Protein AF-S7RVB4-F1 (afdb_monomer)

Foldseek 3Di:
DPPDDDPDVCVVVVDDPPDDQFDDPVRLVLLLVLLVVVVVVLVVCVVVVDDDPVNVVVVVFDGSVRDDPCQSFWEADPPDVVRIGGCVVDVPSSPDDRGDNDPPDPDDPPPDDDPDDDDDDDDPDPVVVVVCVPPVDDDDDDDDDDD

Solvent-accessible surface area (backbone atoms only — not comparable to full-atom values): 10079 Å² total; per-residue (Å²): 134,81,71,94,83,70,93,40,70,59,72,78,59,56,78,80,77,91,68,74,84,68,82,52,73,69,58,51,49,55,50,52,53,51,44,46,53,52,50,53,51,53,51,51,46,56,71,70,66,68,85,48,73,71,53,59,58,57,68,74,47,79,51,66,86,75,48,54,75,63,59,77,50,32,35,60,30,92,89,35,84,88,44,40,41,44,39,86,77,41,85,63,47,91,77,54,89,76,78,65,69,73,63,92,63,92,63,80,69,91,66,91,72,83,92,82,79,89,78,83,93,75,85,81,55,88,68,56,70,63,53,61,76,75,62,80,74,91,75,87,83,84,77,84,86,80,134

Structure (mmCIF, N/CA/C/O backbone):
data_AF-S7RVB4-F1
#
_entry.id   AF-S7RVB4-F1
#
loop_
_atom_site.group_PDB
_atom_site.id
_atom_site.type_symbol
_atom_site.label_atom_id
_atom_site.label_alt_id
_atom_site.label_comp_id
_atom_site.label_asym_id
_atom_site.label_entity_id
_atom_site.label_seq_id
_atom_site.pdbx_PDB_ins_code
_atom_site.Cartn_x
_atom_site.Cartn_y
_atom_site.Cartn_z
_atom_site.occupancy
_atom_site.B_iso_or_equiv
_atom_site.auth_seq_id
_atom_site.auth_comp_id
_atom_site.auth_asym_id
_atom_site.auth_atom_id
_atom_site.pdbx_PDB_model_num
ATOM 1 N N . MET A 1 1 ? 12.074 24.378 -33.411 1.00 49.12 1 MET A N 1
ATOM 2 C CA . MET A 1 1 ? 13.198 23.792 -34.173 1.00 49.12 1 MET A CA 1
ATOM 3 C C . MET A 1 1 ? 14.085 23.005 -33.226 1.00 49.12 1 MET A C 1
ATOM 5 O O . MET A 1 1 ? 14.539 23.564 -32.236 1.00 49.12 1 MET A O 1
ATOM 9 N N . PHE A 1 2 ? 14.299 21.719 -33.513 1.00 47.03 2 PHE A N 1
ATOM 10 C CA . PHE A 1 2 ? 15.410 20.943 -32.963 1.00 47.03 2 PHE A CA 1
ATOM 11 C C . PHE A 1 2 ? 16.720 21.553 -33.490 1.00 47.03 2 PHE A C 1
ATOM 13 O O . PHE A 1 2 ? 16.815 21.838 -34.682 1.00 47.03 2 PHE A O 1
ATOM 20 N N . GLY A 1 3 ? 17.706 21.803 -32.624 1.00 61.56 3 GLY A N 1
ATO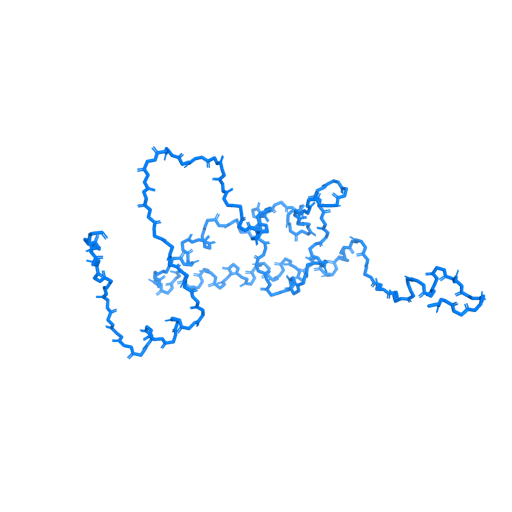M 21 C CA . GLY A 1 3 ? 19.051 22.183 -33.067 1.00 61.56 3 GLY A CA 1
ATOM 22 C C . GLY A 1 3 ? 19.688 21.050 -33.878 1.00 61.56 3 GLY A C 1
ATOM 23 O O . GLY A 1 3 ? 19.396 19.881 -33.625 1.00 61.56 3 GLY A O 1
ATOM 24 N N . ALA A 1 4 ? 20.539 21.409 -34.842 1.00 59.72 4 ALA A N 1
ATOM 25 C CA . ALA A 1 4 ? 20.801 20.616 -36.038 1.00 59.72 4 ALA A CA 1
ATOM 26 C C . ALA A 1 4 ? 21.064 19.112 -35.820 1.00 59.72 4 ALA A C 1
ATOM 28 O O . ALA A 1 4 ? 20.498 18.342 -36.579 1.00 59.72 4 ALA A O 1
ATOM 29 N N . PHE A 1 5 ? 21.817 18.634 -34.814 1.00 60.09 5 PHE A N 1
ATOM 30 C CA . PHE A 1 5 ? 22.149 17.193 -34.761 1.00 60.09 5 PHE A CA 1
ATOM 31 C C . PHE A 1 5 ? 22.461 16.604 -33.376 1.00 60.09 5 PHE A C 1
ATOM 33 O O . PHE A 1 5 ? 23.552 16.084 -33.175 1.00 60.09 5 PHE A O 1
ATOM 40 N N . ARG A 1 6 ? 21.509 16.577 -32.429 1.00 56.97 6 ARG A N 1
ATOM 41 C CA . ARG A 1 6 ? 21.470 15.508 -31.394 1.00 56.97 6 ARG A CA 1
ATOM 42 C C . ARG A 1 6 ? 20.035 15.129 -31.027 1.00 56.97 6 ARG A C 1
ATOM 44 O O . ARG A 1 6 ? 19.627 15.222 -29.871 1.00 56.97 6 ARG A O 1
ATOM 51 N N . ALA A 1 7 ? 19.269 14.645 -32.003 1.00 59.53 7 ALA A N 1
ATOM 52 C CA . ALA A 1 7 ? 18.059 13.871 -31.728 1.00 59.53 7 ALA A CA 1
ATOM 53 C C . ALA A 1 7 ? 18.456 12.500 -31.147 1.00 59.53 7 ALA A C 1
ATOM 55 O O . ALA A 1 7 ? 18.334 11.469 -31.799 1.00 59.53 7 ALA A O 1
ATOM 56 N N . SER A 1 8 ? 19.019 12.484 -29.936 1.00 62.16 8 SER A N 1
ATOM 57 C CA . SER A 1 8 ? 19.252 11.230 -29.230 1.00 62.16 8 SER A CA 1
ATOM 58 C C . SER A 1 8 ? 17.955 10.833 -28.512 1.00 62.16 8 SER A C 1
ATOM 60 O O . SER A 1 8 ? 17.298 11.702 -27.929 1.00 62.16 8 SER A O 1
ATOM 62 N N . PRO A 1 9 ? 17.570 9.547 -28.487 1.00 58.34 9 PRO A N 1
ATOM 63 C CA . PRO A 1 9 ? 16.456 9.085 -27.654 1.00 58.34 9 PRO A CA 1
ATOM 64 C C . PRO A 1 9 ? 16.694 9.404 -26.166 1.00 58.34 9 PRO A C 1
ATOM 66 O O . PRO A 1 9 ? 15.745 9.592 -25.411 1.00 58.34 9 PRO A O 1
ATOM 69 N N . VAL A 1 10 ? 17.960 9.578 -25.761 1.00 58.25 10 VAL A N 1
ATOM 70 C CA . VAL A 1 10 ? 18.367 10.087 -24.442 1.00 58.25 10 VAL A CA 1
ATOM 71 C C . VAL A 1 10 ? 18.013 11.568 -24.258 1.00 58.25 10 VAL A C 1
ATOM 73 O O . VAL A 1 10 ? 17.781 11.995 -23.145 1.00 58.25 10 VAL A O 1
ATOM 76 N N . SER A 1 11 ? 17.902 12.380 -25.304 1.00 56.88 11 SER A N 1
ATOM 77 C CA . SER A 1 11 ? 17.422 13.768 -25.206 1.00 56.88 11 SER A CA 1
ATOM 78 C C . SER A 1 11 ? 15.894 13.866 -25.285 1.00 56.88 11 SER A C 1
ATOM 80 O O . SER A 1 11 ? 15.325 14.810 -24.749 1.00 56.88 11 SER A O 1
ATOM 82 N N . GLN A 1 12 ? 15.220 12.886 -25.901 1.00 64.62 12 GLN A N 1
ATOM 83 C CA . GLN A 1 12 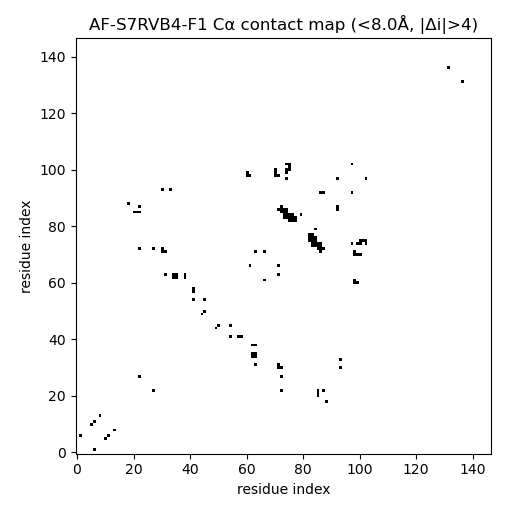? 13.751 12.826 -26.022 1.00 64.62 12 GLN A CA 1
ATOM 84 C C . GLN A 1 12 ? 13.066 11.993 -24.913 1.00 64.62 12 GLN A C 1
ATOM 86 O O . GLN A 1 12 ? 11.846 12.020 -24.779 1.00 64.62 12 GLN A O 1
ATOM 91 N N . GLY A 1 13 ? 13.844 11.287 -24.087 1.00 67.75 13 GLY A N 1
ATOM 92 C CA . GLY A 1 13 ? 13.392 10.485 -22.942 1.00 67.75 13 GLY A CA 1
ATOM 93 C C . GLY A 1 13 ? 14.416 10.442 -21.802 1.00 67.75 13 GLY A C 1
ATOM 94 O O . GLY A 1 13 ? 14.503 9.454 -21.078 1.00 67.75 13 GLY A O 1
ATOM 95 N N . GLY A 1 14 ? 15.227 11.495 -21.660 1.00 78.88 14 GLY A N 1
ATOM 96 C CA . GLY A 1 14 ? 16.442 11.496 -20.831 1.00 78.88 14 GLY A CA 1
ATOM 97 C C . GLY A 1 14 ? 16.259 11.397 -19.335 1.00 78.88 14 GLY A C 1
ATOM 98 O O . GLY A 1 14 ? 17.202 11.055 -18.621 1.00 78.88 14 GLY A O 1
ATOM 99 N N . LEU A 1 15 ? 15.054 11.674 -18.843 1.00 81.75 15 LEU A N 1
ATOM 100 C CA . LEU A 1 15 ? 14.783 11.563 -17.424 1.00 81.75 15 LEU A CA 1
ATOM 101 C C . LEU A 1 15 ? 14.522 10.101 -17.055 1.00 81.75 15 LEU A C 1
ATOM 103 O O . LEU A 1 15 ? 13.416 9.575 -17.196 1.00 81.75 15 LEU A O 1
ATOM 107 N N . LEU A 1 16 ? 15.566 9.444 -16.555 1.00 87.38 16 LEU A N 1
ATOM 108 C CA . LEU A 1 16 ? 15.491 8.069 -16.085 1.00 87.38 16 LEU A CA 1
ATOM 109 C C . LEU A 1 16 ? 14.771 7.988 -14.733 1.00 87.38 16 LEU A C 1
ATOM 111 O O . LEU A 1 16 ? 15.374 8.061 -13.661 1.00 87.38 16 LEU A O 1
ATOM 115 N N . TRP A 1 17 ? 13.468 7.729 -14.775 1.00 89.56 17 TRP A N 1
ATOM 116 C CA . TRP A 1 17 ? 12.690 7.363 -13.593 1.00 89.56 17 TRP A CA 1
ATOM 117 C C . TRP A 1 17 ? 12.936 5.898 -13.226 1.00 89.56 17 TRP A C 1
ATOM 119 O O . TRP A 1 17 ? 12.196 4.998 -13.633 1.00 89.56 17 TRP A O 1
ATOM 129 N N . LYS A 1 18 ? 13.992 5.636 -12.445 1.00 92.00 18 LYS A N 1
ATOM 130 C CA . LYS A 1 18 ? 14.386 4.277 -12.036 1.00 92.00 18 LYS A CA 1
ATOM 131 C C . LYS A 1 18 ? 13.412 3.676 -11.014 1.00 92.00 18 LYS A C 1
ATOM 133 O O . LYS A 1 18 ? 13.693 3.581 -9.821 1.00 92.00 18 LYS A O 1
ATOM 138 N N . VAL A 1 19 ? 12.257 3.224 -11.497 1.00 91.94 19 VAL A N 1
ATOM 139 C CA . VAL A 1 19 ? 11.235 2.530 -10.707 1.00 91.94 19 VAL A CA 1
ATOM 140 C C . VAL A 1 19 ? 11.143 1.073 -11.171 1.00 91.94 19 VAL A C 1
ATOM 142 O O . VAL A 1 19 ? 10.746 0.817 -12.309 1.00 91.94 19 VAL A O 1
ATOM 145 N N . PRO A 1 20 ? 11.464 0.084 -10.313 1.00 95.00 20 PRO A N 1
ATOM 146 C CA . PRO A 1 20 ? 11.436 -1.320 -10.710 1.00 95.00 20 PRO A CA 1
ATOM 147 C C . PRO A 1 20 ? 10.012 -1.773 -11.050 1.00 95.00 20 PRO A C 1
ATOM 149 O O . PRO A 1 20 ? 9.025 -1.258 -10.521 1.00 95.00 20 PRO A O 1
ATOM 152 N N . TRP A 1 21 ? 9.879 -2.786 -11.904 1.00 90.56 21 TRP A N 1
ATOM 153 C CA . TRP A 1 21 ? 8.572 -3.341 -12.271 1.00 90.56 21 TRP A CA 1
ATOM 154 C C . TRP A 1 21 ? 7.925 -4.157 -11.138 1.00 90.56 21 TRP A C 1
ATOM 156 O O . TRP A 1 21 ? 6.699 -4.221 -11.057 1.00 90.56 21 TRP A O 1
ATOM 166 N N . ARG A 1 22 ? 8.734 -4.710 -10.223 1.00 91.62 22 ARG A N 1
ATOM 167 C CA . ARG A 1 22 ? 8.295 -5.509 -9.068 1.00 91.62 22 ARG A CA 1
ATOM 168 C C . ARG A 1 22 ? 8.688 -4.894 -7.730 1.00 91.62 22 ARG A C 1
ATOM 170 O O . ARG A 1 22 ? 9.683 -4.179 -7.617 1.00 91.62 22 ARG A O 1
ATOM 177 N N . LEU A 1 23 ? 7.915 -5.237 -6.704 1.00 93.69 23 LEU A N 1
ATOM 178 C CA . LEU A 1 23 ? 8.175 -4.860 -5.320 1.00 93.69 23 LEU A CA 1
ATOM 179 C C . LEU A 1 23 ? 9.190 -5.820 -4.673 1.00 93.69 23 LEU A C 1
ATOM 181 O O . LEU A 1 23 ? 9.076 -7.037 -4.838 1.00 93.69 23 LEU A O 1
ATOM 185 N N . SER A 1 24 ? 10.158 -5.288 -3.919 1.00 96.06 24 SER A N 1
ATOM 186 C CA . SER A 1 24 ? 11.107 -6.105 -3.148 1.00 96.06 24 SER A CA 1
ATOM 187 C C . SER A 1 24 ? 10.419 -6.824 -1.980 1.00 96.06 24 SER A C 1
ATOM 189 O O . SER A 1 24 ? 9.342 -6.425 -1.534 1.00 96.06 24 SER A O 1
ATOM 191 N N . ARG A 1 25 ? 11.058 -7.875 -1.451 1.00 96.81 25 ARG A N 1
ATOM 192 C CA . ARG A 1 25 ? 10.543 -8.658 -0.311 1.00 96.81 25 ARG A CA 1
ATOM 193 C C . ARG A 1 25 ? 10.300 -7.792 0.932 1.00 96.81 25 ARG A C 1
ATOM 195 O O . ARG A 1 25 ? 9.222 -7.852 1.513 1.00 96.81 25 ARG A O 1
ATOM 202 N N . THR A 1 26 ? 11.245 -6.918 1.267 1.00 97.75 26 THR A N 1
ATOM 203 C CA . THR A 1 26 ? 11.129 -5.974 2.392 1.00 97.75 26 THR A CA 1
ATOM 204 C C . THR A 1 26 ? 9.967 -5.000 2.205 1.00 97.75 26 THR A C 1
ATOM 206 O O . THR A 1 26 ? 9.146 -4.809 3.095 1.00 97.75 26 THR A O 1
ATOM 209 N N . ARG A 1 27 ? 9.800 -4.452 0.996 1.00 96.31 27 ARG A N 1
ATOM 210 C CA . ARG A 1 27 ? 8.678 -3.556 0.686 1.00 96.31 27 ARG A CA 1
ATOM 211 C C . ARG A 1 27 ? 7.322 -4.273 0.726 1.00 96.31 27 ARG A C 1
ATOM 213 O O . ARG A 1 27 ? 6.333 -3.642 1.095 1.00 96.31 27 ARG A O 1
ATOM 220 N N . LYS A 1 28 ? 7.270 -5.569 0.386 1.00 96.38 28 LYS A N 1
ATOM 221 C CA . LYS A 1 28 ? 6.077 -6.421 0.557 1.00 96.38 28 LYS A CA 1
ATOM 222 C C . LYS A 1 28 ? 5.745 -6.668 2.031 1.00 96.38 28 LYS A C 1
ATOM 224 O O . LYS A 1 28 ? 4.564 -6.714 2.361 1.00 96.38 28 LYS A O 1
ATOM 229 N N . ALA A 1 29 ? 6.744 -6.819 2.904 1.00 97.00 29 ALA A N 1
ATOM 230 C CA . ALA A 1 29 ? 6.531 -6.896 4.353 1.00 97.00 29 ALA A CA 1
ATOM 231 C C . ALA A 1 29 ? 5.911 -5.594 4.874 1.00 97.00 29 ALA A C 1
ATOM 233 O O . ALA A 1 29 ? 4.776 -5.622 5.335 1.00 97.00 29 ALA A O 1
ATOM 234 N N . ASN A 1 30 ? 6.534 -4.449 4.581 1.00 96.56 30 ASN A N 1
ATOM 235 C CA . ASN A 1 30 ? 6.012 -3.142 4.996 1.00 96.56 30 ASN A CA 1
ATOM 236 C C . ASN A 1 30 ? 4.595 -2.865 4.459 1.00 96.56 30 ASN A C 1
ATOM 238 O O . ASN A 1 30 ? 3.826 -2.138 5.078 1.00 96.56 30 ASN A O 1
ATOM 242 N N . GLN A 1 31 ? 4.243 -3.397 3.280 1.00 95.25 31 GLN A N 1
ATOM 243 C CA . GLN A 1 31 ? 2.880 -3.288 2.750 1.00 95.25 31 GLN A CA 1
ATOM 244 C C . GLN A 1 31 ? 1.874 -4.087 3.578 1.00 95.25 31 GLN A C 1
ATOM 246 O O . GLN A 1 31 ? 0.800 -3.566 3.861 1.00 95.25 31 GLN A O 1
ATOM 251 N N . ARG A 1 32 ? 2.217 -5.313 3.986 1.00 95.62 32 ARG A N 1
ATOM 252 C CA . ARG A 1 32 ? 1.369 -6.118 4.876 1.00 95.62 32 ARG A CA 1
ATOM 253 C C . ARG A 1 32 ? 1.212 -5.444 6.233 1.00 95.62 32 ARG A C 1
ATOM 255 O O . ARG A 1 32 ? 0.094 -5.326 6.712 1.00 95.62 32 ARG A O 1
ATOM 262 N N . ASP A 1 33 ? 2.292 -4.902 6.786 1.00 96.12 33 ASP A N 1
ATOM 263 C CA . ASP A 1 33 ? 2.244 -4.212 8.078 1.00 96.12 33 ASP A CA 1
ATOM 264 C C . ASP A 1 33 ? 1.352 -2.968 8.023 1.00 96.12 33 ASP A C 1
ATOM 266 O O . ASP A 1 33 ? 0.567 -2.728 8.934 1.00 96.12 33 ASP A O 1
ATOM 270 N N . ARG A 1 34 ? 1.406 -2.195 6.929 1.00 95.31 34 ARG A N 1
ATOM 271 C CA . ARG A 1 34 ? 0.485 -1.065 6.713 1.00 95.31 34 ARG A CA 1
ATOM 272 C C . ARG A 1 34 ? -0.971 -1.514 6.633 1.00 95.31 34 ARG A C 1
ATOM 274 O O . ARG A 1 34 ? -1.825 -0.865 7.224 1.00 95.31 34 ARG A O 1
ATOM 281 N N . LEU A 1 35 ? -1.253 -2.600 5.913 1.00 93.50 35 LEU A N 1
ATOM 282 C CA . LEU A 1 35 ? -2.611 -3.132 5.809 1.00 93.50 35 LEU A CA 1
ATOM 283 C C . LEU A 1 35 ? -3.130 -3.572 7.185 1.00 93.50 35 LEU A C 1
ATOM 285 O O . LEU A 1 35 ? -4.219 -3.152 7.556 1.00 93.50 35 LEU A O 1
ATOM 289 N N . LYS A 1 36 ? -2.319 -4.285 7.973 1.00 95.00 36 LYS A N 1
ATOM 290 C CA . LYS A 1 36 ? -2.668 -4.691 9.344 1.00 95.00 36 LYS A CA 1
ATOM 291 C C . LYS A 1 36 ? -2.894 -3.504 10.282 1.00 95.00 36 LYS A C 1
ATOM 293 O O . LYS A 1 36 ? -3.847 -3.508 11.046 1.00 95.00 36 LYS A O 1
ATOM 298 N N . LYS A 1 37 ? -2.063 -2.459 10.194 1.00 94.81 37 LYS A N 1
ATOM 299 C CA . LYS A 1 37 ? -2.235 -1.225 10.986 1.00 94.81 37 LYS A CA 1
ATOM 300 C C . LYS A 1 37 ? -3.542 -0.500 10.667 1.00 94.81 37 LYS A C 1
ATOM 302 O O . LYS A 1 37 ? -4.162 0.079 11.548 1.00 94.81 37 LYS A O 1
ATOM 307 N N . VAL A 1 38 ? -3.961 -0.508 9.403 1.00 92.81 38 VAL A N 1
ATOM 308 C CA . VAL A 1 38 ? -5.265 0.050 9.022 1.00 92.81 38 VAL A CA 1
ATOM 309 C C . VAL A 1 38 ? -6.401 -0.805 9.588 1.00 92.81 38 VAL A C 1
ATOM 311 O O . VAL A 1 38 ? -7.379 -0.241 10.066 1.00 92.81 38 VAL A O 1
ATOM 314 N N . ASP A 1 39 ? -6.260 -2.135 9.584 1.00 94.12 39 ASP A N 1
ATOM 315 C CA . ASP A 1 39 ? -7.252 -3.043 10.180 1.00 94.12 39 ASP A CA 1
ATOM 316 C C . ASP A 1 39 ? -7.409 -2.794 11.683 1.00 94.12 39 ASP A C 1
ATOM 318 O O . ASP A 1 39 ? -8.530 -2.607 12.148 1.00 94.12 39 ASP A O 1
ATOM 322 N N . SER A 1 40 ? -6.302 -2.667 12.424 1.00 95.31 40 SER A N 1
ATOM 323 C CA . SER A 1 40 ? -6.350 -2.395 13.866 1.00 95.31 40 SER A CA 1
ATOM 324 C C . SER A 1 40 ? -7.020 -1.060 14.199 1.00 95.31 40 SER A C 1
ATOM 326 O O . SER A 1 40 ? -7.713 -0.949 15.205 1.00 95.31 40 SER A O 1
ATOM 328 N N . VAL A 1 41 ? -6.839 -0.035 13.356 1.00 93.88 41 VAL A N 1
ATOM 329 C CA . VAL A 1 41 ? -7.521 1.257 13.536 1.00 93.88 41 VAL A CA 1
ATOM 330 C C . VAL A 1 41 ? -9.025 1.114 13.297 1.00 93.88 41 VAL A C 1
ATOM 332 O O . VAL A 1 41 ? -9.809 1.636 14.081 1.00 93.88 41 VAL A O 1
ATOM 335 N N . ILE A 1 42 ? -9.443 0.391 12.253 1.00 92.25 42 ILE A N 1
ATOM 336 C CA . ILE A 1 42 ? -10.870 0.146 11.982 1.00 92.25 42 ILE A CA 1
ATOM 337 C C . ILE 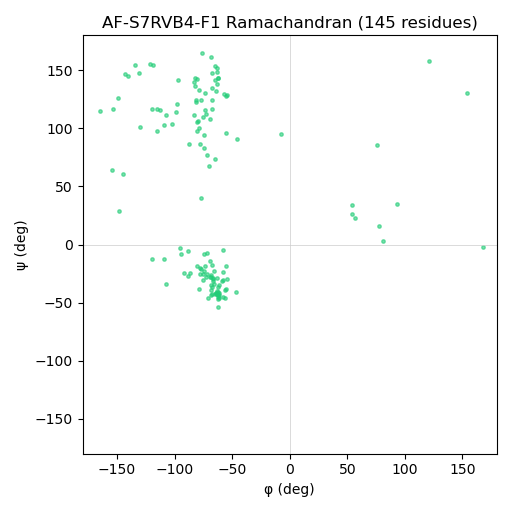A 1 42 ? -11.511 -0.624 13.145 1.00 92.25 42 ILE A C 1
ATOM 339 O O . ILE A 1 42 ? -12.613 -0.285 13.571 1.00 92.25 42 ILE A O 1
ATOM 343 N N . GLU A 1 43 ? -10.818 -1.625 13.689 1.00 93.62 43 GLU A N 1
ATOM 344 C CA . GLU A 1 43 ? -11.289 -2.406 14.837 1.00 93.62 43 GLU A CA 1
ATOM 345 C C . GLU A 1 43 ? -11.413 -1.557 16.107 1.00 93.62 43 GLU A C 1
ATOM 347 O O . GLU A 1 43 ? -12.430 -1.644 16.793 1.00 93.62 43 GLU A O 1
ATOM 352 N N . ALA A 1 44 ? -10.445 -0.679 16.382 1.00 95.31 44 ALA A N 1
ATOM 353 C CA . ALA A 1 44 ? -10.508 0.238 17.518 1.00 95.31 44 ALA A CA 1
ATOM 354 C C . ALA A 1 44 ? -11.686 1.225 17.413 1.00 95.31 44 ALA A C 1
ATOM 356 O O . ALA A 1 44 ? -12.392 1.444 18.395 1.00 95.31 44 ALA A O 1
ATOM 357 N N . VAL A 1 45 ? -11.940 1.783 16.222 1.00 94.00 45 VAL A N 1
ATOM 358 C CA . VAL A 1 45 ? -13.085 2.688 15.994 1.00 94.00 45 VAL A CA 1
ATOM 359 C C . VAL A 1 45 ? -14.415 1.935 16.083 1.00 94.00 45 VAL A C 1
ATOM 361 O O . VAL A 1 45 ? -15.398 2.465 16.589 1.00 94.00 45 VAL A O 1
ATOM 364 N N . ARG A 1 46 ? -14.464 0.674 15.643 1.00 92.88 46 ARG A N 1
ATOM 365 C CA . ARG A 1 46 ? -15.651 -0.167 15.838 1.00 92.88 46 ARG A CA 1
ATOM 366 C C . ARG A 1 46 ? -15.914 -0.427 17.324 1.00 92.88 46 ARG A C 1
ATOM 368 O O . ARG A 1 46 ? -17.063 -0.381 17.750 1.00 92.88 46 ARG A O 1
ATOM 375 N N . ALA A 1 47 ? -14.863 -0.690 18.101 1.00 94.44 47 ALA A N 1
ATOM 376 C CA . ALA A 1 47 ? -14.962 -0.949 19.536 1.00 94.44 47 ALA A CA 1
ATOM 377 C C . ALA A 1 47 ? -15.384 0.290 20.344 1.00 94.44 47 ALA A C 1
ATOM 379 O O . ALA A 1 47 ? -16.027 0.139 21.378 1.00 94.44 47 ALA A O 1
ATOM 380 N N . SER A 1 48 ? -15.080 1.506 19.873 1.00 94.31 48 SER A N 1
ATOM 381 C CA . SER A 1 48 ? -15.521 2.742 20.532 1.00 94.31 48 SER A CA 1
ATOM 382 C C . SER A 1 48 ? -17.012 3.056 20.341 1.00 94.31 48 SER A C 1
ATOM 384 O O . SER A 1 48 ? -17.520 3.974 20.978 1.00 94.31 48 SER A O 1
ATOM 386 N N . GLY A 1 49 ? -17.725 2.314 19.484 1.00 91.25 49 GLY A N 1
ATOM 387 C CA . GLY A 1 49 ? -19.174 2.444 19.294 1.00 91.25 49 GLY A CA 1
ATOM 388 C C . GLY A 1 49 ? -19.615 3.587 18.373 1.00 91.25 49 GLY A C 1
ATOM 389 O O . GLY A 1 49 ? -20.815 3.779 18.176 1.00 91.25 49 GLY A O 1
ATOM 390 N N . VAL A 1 50 ? -18.674 4.321 17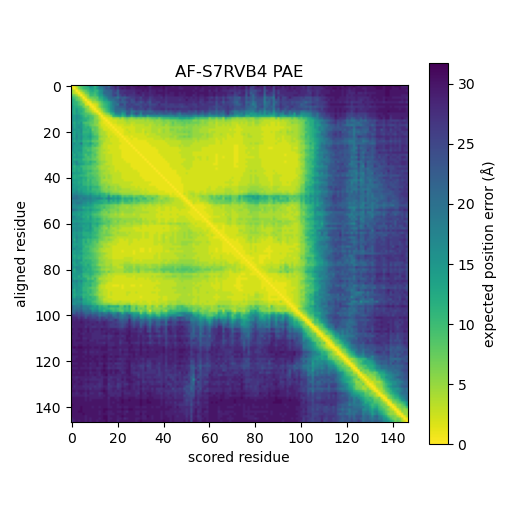.769 1.00 90.81 50 VAL A N 1
ATOM 391 C CA . VAL A 1 50 ? -18.969 5.414 16.831 1.00 90.81 50 VAL A CA 1
ATOM 392 C C . VAL A 1 50 ? -19.595 4.856 15.549 1.00 90.81 50 VAL A C 1
ATOM 394 O O . VAL A 1 50 ? -18.999 4.017 14.876 1.00 90.81 50 VAL A O 1
ATOM 397 N N . GLN A 1 51 ? -20.776 5.354 15.177 1.00 90.50 51 GLN A N 1
ATOM 398 C CA . GLN A 1 51 ? -21.447 4.995 13.924 1.00 90.50 51 GLN A CA 1
ATOM 399 C C . GLN A 1 51 ? -21.183 6.069 12.864 1.00 90.50 51 GLN A C 1
ATOM 401 O O . GLN A 1 51 ? -21.500 7.240 13.060 1.00 90.50 51 GLN A O 1
ATOM 406 N N . CYS A 1 52 ? -20.583 5.685 11.737 1.00 89.56 52 CYS A N 1
ATOM 407 C CA . CYS A 1 52 ? -20.314 6.577 10.607 1.00 89.56 52 CYS A CA 1
ATOM 408 C C . CYS A 1 52 ? -20.492 5.825 9.287 1.00 89.56 52 CYS A C 1
ATOM 410 O O . CYS A 1 52 ? -20.094 4.667 9.185 1.00 89.56 52 CYS A O 1
ATOM 412 N N . ASN A 1 53 ? -20.947 6.508 8.234 1.00 89.12 53 ASN A N 1
ATOM 413 C CA . ASN A 1 53 ? -21.043 5.919 6.888 1.00 89.12 53 ASN A CA 1
ATOM 414 C C . ASN A 1 53 ? -19.687 5.376 6.401 1.00 89.12 53 ASN A C 1
ATOM 416 O O . ASN A 1 53 ? -19.601 4.273 5.869 1.00 89.12 53 ASN A O 1
ATOM 420 N N . ALA A 1 54 ? -18.601 6.098 6.697 1.00 85.62 54 ALA A N 1
ATOM 421 C CA . ALA A 1 54 ? -17.240 5.665 6.386 1.00 85.62 54 ALA A CA 1
ATOM 422 C C . ALA A 1 54 ? -16.817 4.373 7.118 1.00 85.62 54 ALA A C 1
ATOM 424 O O . ALA A 1 54 ? -15.972 3.634 6.609 1.00 85.62 54 ALA A O 1
ATOM 425 N N . LEU A 1 55 ? -17.374 4.095 8.306 1.00 88.00 55 LEU A N 1
ATOM 426 C CA . LEU A 1 55 ? -17.144 2.834 9.018 1.00 88.00 55 LEU A CA 1
ATOM 427 C C . LEU A 1 55 ? -17.861 1.693 8.291 1.00 88.00 55 LEU A C 1
ATOM 429 O O . LEU A 1 55 ? -17.249 0.661 8.031 1.00 88.00 55 LEU A O 1
ATOM 433 N N . THR A 1 56 ? -19.122 1.902 7.912 1.00 90.00 56 THR A N 1
ATOM 434 C CA . THR A 1 56 ? -19.932 0.932 7.165 1.00 90.00 56 THR A CA 1
ATOM 435 C C . THR A 1 56 ? -19.250 0.520 5.860 1.00 90.00 56 THR A C 1
ATOM 437 O O . THR A 1 56 ? -19.105 -0.670 5.593 1.00 90.00 56 THR A O 1
ATOM 440 N N . GLU A 1 57 ? -18.738 1.485 5.090 1.00 87.56 57 GLU A N 1
ATOM 441 C CA . GLU A 1 57 ? -17.955 1.217 3.876 1.00 87.56 57 GLU A CA 1
ATOM 442 C C . GLU A 1 57 ? -16.642 0.480 4.177 1.00 87.56 57 GLU A C 1
ATOM 444 O O . GLU A 1 57 ? -16.257 -0.447 3.464 1.00 87.56 57 GLU A O 1
ATOM 449 N N . ALA A 1 58 ? -15.937 0.863 5.245 1.00 86.19 58 ALA A N 1
ATOM 450 C CA . ALA A 1 58 ? -14.671 0.235 5.612 1.00 86.19 58 ALA A CA 1
ATOM 451 C C . ALA A 1 58 ? -14.835 -1.230 6.048 1.00 86.19 58 ALA A C 1
ATOM 453 O O . ALA A 1 58 ? -13.917 -2.020 5.838 1.00 86.19 58 ALA A O 1
ATOM 454 N N . LEU A 1 59 ? -15.984 -1.591 6.626 1.00 88.06 59 LEU A N 1
ATOM 455 C CA . LEU A 1 59 ? -16.305 -2.957 7.049 1.00 88.06 59 LEU A CA 1
ATOM 456 C C . LEU A 1 59 ? -16.645 -3.891 5.879 1.00 88.06 59 LEU A C 1
ATOM 458 O O . LEU A 1 59 ? -16.489 -5.099 6.019 1.00 88.06 59 LEU A O 1
ATOM 462 N N . GLN A 1 60 ? -17.071 -3.354 4.732 1.00 88.88 60 GLN A N 1
ATOM 463 C CA . GLN A 1 60 ? -17.312 -4.142 3.515 1.00 88.88 60 GLN A CA 1
ATOM 464 C C . GLN A 1 60 ? -16.009 -4.594 2.834 1.00 88.88 60 GLN A C 1
ATOM 466 O O . GLN A 1 60 ? -16.019 -5.490 1.990 1.00 88.88 60 GLN A O 1
ATOM 471 N N . LEU A 1 61 ? -14.880 -3.955 3.157 1.00 85.31 61 LEU A N 1
ATOM 472 C CA . LEU A 1 61 ? -13.588 -4.252 2.547 1.00 85.31 61 LEU A CA 1
ATOM 473 C C . LEU A 1 61 ? -12.921 -5.466 3.216 1.00 85.31 61 LEU A C 1
ATOM 475 O O . LEU A 1 61 ? -12.950 -5.577 4.441 1.00 85.31 61 LEU A O 1
ATOM 479 N N . PRO A 1 62 ? -12.222 -6.325 2.446 1.00 91.06 62 PRO A N 1
ATOM 480 C CA . PRO A 1 62 ? -11.538 -7.489 3.001 1.00 91.06 62 PRO A CA 1
ATOM 481 C C . PRO A 1 62 ? -10.365 -7.087 3.902 1.00 91.06 62 PRO A C 1
ATOM 483 O O . PRO A 1 62 ? -9.659 -6.097 3.641 1.00 91.06 62 PRO A O 1
ATOM 486 N N . LYS A 1 63 ? -10.113 -7.896 4.936 1.00 91.88 63 LYS A N 1
ATOM 487 C CA . LYS A 1 63 ? -8.960 -7.740 5.837 1.00 91.88 63 LYS A CA 1
ATOM 488 C C . LYS A 1 63 ? -7.663 -8.219 5.188 1.00 91.88 63 LYS A C 1
ATOM 490 O O . LYS A 1 63 ? -7.663 -8.944 4.192 1.00 91.88 63 LYS A O 1
ATOM 495 N N . GLU A 1 64 ? -6.514 -7.854 5.767 1.00 90.94 64 GLU A N 1
ATOM 496 C CA . GLU A 1 64 ? -5.209 -8.246 5.212 1.00 90.94 64 GLU A CA 1
ATOM 497 C C . GLU A 1 64 ? -5.056 -9.761 5.035 1.00 90.94 64 GLU A C 1
ATOM 499 O O . GLU A 1 64 ? -4.477 -10.190 4.039 1.00 90.94 64 GLU A O 1
ATOM 504 N N . HIS A 1 65 ? -5.565 -10.574 5.958 1.00 91.44 65 HIS A N 1
ATOM 505 C CA . HIS A 1 65 ? -5.422 -12.030 5.896 1.00 91.44 65 HIS A CA 1
ATOM 506 C C . HIS A 1 65 ? -6.335 -12.682 4.846 1.00 91.44 65 HIS A C 1
ATOM 508 O O . HIS A 1 65 ? -5.933 -13.667 4.235 1.00 91.44 65 HIS A O 1
ATOM 514 N N . GLU A 1 66 ? -7.503 -12.097 4.582 1.00 91.50 66 GLU A N 1
ATOM 515 C CA . GLU A 1 66 ? -8.476 -12.569 3.585 1.00 91.50 66 GLU A CA 1
ATOM 516 C C . GLU A 1 66 ? -8.056 -12.194 2.156 1.00 91.50 66 GLU A C 1
ATOM 518 O O . GLU A 1 66 ? -8.427 -12.847 1.182 1.00 91.50 66 GLU A O 1
ATOM 523 N N . MET A 1 67 ? -7.256 -11.134 2.006 1.00 87.75 67 MET A N 1
ATOM 524 C CA . MET A 1 67 ? -6.813 -10.664 0.698 1.00 87.75 67 MET A CA 1
ATOM 525 C C . MET A 1 67 ? -5.869 -11.651 -0.004 1.00 87.75 67 MET A C 1
ATOM 527 O O . MET A 1 67 ? -4.841 -12.072 0.536 1.00 87.75 67 MET A O 1
ATOM 531 N N . ALA A 1 68 ? -6.119 -11.886 -1.294 1.00 90.56 68 ALA A N 1
ATOM 532 C CA . ALA A 1 68 ? -5.199 -12.621 -2.151 1.00 90.56 68 ALA A CA 1
ATOM 533 C C . ALA A 1 68 ? -3.842 -11.889 -2.282 1.00 90.56 68 ALA A C 1
ATOM 535 O O . ALA A 1 68 ? -3.801 -10.659 -2.421 1.00 90.56 68 ALA A O 1
ATOM 536 N N . PRO A 1 69 ? -2.699 -12.608 -2.344 1.00 90.94 69 PRO A N 1
ATOM 537 C CA . PRO A 1 69 ? -1.383 -11.992 -2.543 1.00 90.94 69 PRO A CA 1
ATOM 538 C C . PRO A 1 69 ? -1.298 -11.104 -3.791 1.00 90.94 69 PRO A C 1
ATOM 540 O O . PRO A 1 69 ? -0.544 -10.129 -3.817 1.00 90.94 69 PRO A O 1
ATOM 543 N N . ARG A 1 70 ? -2.082 -11.424 -4.827 1.00 89.50 70 ARG A N 1
ATOM 544 C CA . ARG A 1 70 ? -2.158 -10.646 -6.066 1.00 89.50 70 ARG A CA 1
ATOM 545 C C . ARG A 1 70 ? -2.670 -9.229 -5.809 1.00 89.50 70 ARG A C 1
ATOM 547 O O . ARG A 1 70 ? -2.034 -8.275 -6.259 1.00 89.50 70 ARG A O 1
ATOM 554 N N . ASP A 1 71 ? -3.739 -9.081 -5.038 1.00 90.56 71 ASP A N 1
ATOM 555 C CA . ASP A 1 71 ? -4.365 -7.781 -4.774 1.00 90.56 71 ASP A CA 1
ATOM 556 C C . ASP A 1 71 ? -3.624 -6.982 -3.689 1.00 90.56 71 ASP A C 1
ATOM 558 O O . AS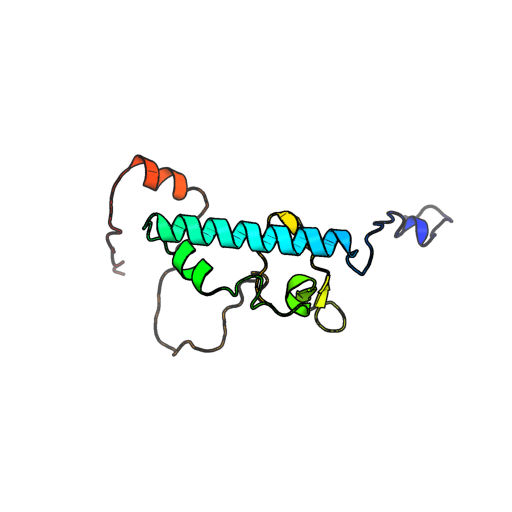P A 1 71 ? -3.710 -5.758 -3.648 1.00 90.56 71 ASP A O 1
ATOM 562 N N . LYS A 1 72 ? -2.788 -7.636 -2.866 1.00 91.25 72 LYS A N 1
ATOM 563 C CA . LYS A 1 72 ? -1.882 -6.940 -1.927 1.00 91.25 72 LYS A CA 1
ATOM 564 C C . LYS A 1 72 ? -0.803 -6.119 -2.633 1.00 91.25 72 LYS A C 1
ATOM 566 O O . LYS A 1 72 ? -0.342 -5.106 -2.102 1.00 91.25 72 LYS A O 1
ATOM 571 N N . TYR A 1 73 ? -0.330 -6.588 -3.787 1.00 93.69 73 TYR A N 1
ATOM 572 C CA . TYR A 1 73 ? 0.874 -6.050 -4.432 1.00 93.69 73 TYR A CA 1
ATOM 573 C C . TYR A 1 73 ? 0.632 -5.474 -5.828 1.00 93.69 73 TYR A C 1
ATOM 575 O O . TYR A 1 73 ? 1.509 -4.786 -6.362 1.00 93.69 73 TYR A O 1
ATOM 583 N N . THR A 1 74 ? -0.531 -5.731 -6.422 1.00 91.81 74 THR A N 1
ATOM 584 C CA . THR A 1 74 ? -0.898 -5.237 -7.750 1.00 91.81 74 THR A CA 1
ATOM 585 C C . THR A 1 74 ? -2.281 -4.608 -7.725 1.00 91.81 74 THR A C 1
ATOM 587 O O . THR A 1 74 ? -3.145 -5.025 -6.968 1.00 91.81 74 THR A O 1
ATOM 590 N N . VAL A 1 75 ? -2.476 -3.594 -8.561 1.00 90.69 75 VAL A N 1
ATOM 591 C CA . VAL A 1 75 ? -3.746 -2.880 -8.720 1.00 90.69 75 VAL A CA 1
ATOM 592 C C . VAL A 1 75 ? -4.206 -2.968 -10.166 1.00 90.69 75 VAL A C 1
ATOM 594 O O . VAL A 1 75 ? -3.381 -3.152 -11.068 1.00 90.69 75 VAL A O 1
ATOM 597 N N . PHE A 1 76 ? -5.511 -2.831 -10.395 1.00 90.31 76 PHE A N 1
ATOM 598 C CA . PHE A 1 76 ? -6.064 -2.754 -11.744 1.00 90.31 76 PHE A CA 1
ATOM 599 C C . PHE A 1 76 ? -5.531 -1.525 -12.492 1.00 90.31 76 PHE A C 1
ATOM 601 O O . PHE A 1 76 ? -5.279 -0.467 -11.909 1.00 90.31 76 PHE A O 1
ATOM 608 N N . SER A 1 77 ? -5.304 -1.686 -13.790 1.00 87.56 77 SER A N 1
ATOM 609 C CA . SER A 1 77 ? -4.888 -0.604 -14.674 1.00 87.56 77 SER A CA 1
ATOM 610 C C . SER A 1 77 ? -5.347 -0.923 -16.094 1.00 87.56 77 SER A C 1
ATOM 612 O O . SER A 1 77 ? -4.861 -1.905 -16.649 1.00 87.56 77 SER A O 1
ATOM 614 N N . PRO A 1 78 ? -6.239 -0.117 -16.695 1.00 90.25 78 PRO A N 1
ATOM 615 C CA . PRO A 1 78 ? -6.822 -0.423 -18.003 1.00 90.25 78 PRO A CA 1
ATOM 616 C C . PRO A 1 78 ? -5.791 -0.392 -19.140 1.00 90.25 78 PRO A C 1
ATOM 618 O O . PRO A 1 78 ? -5.919 -1.127 -20.109 1.00 90.25 78 PRO A O 1
ATOM 621 N N . HIS A 1 79 ? -4.736 0.415 -18.999 1.00 88.44 79 HIS A N 1
ATOM 622 C CA . HIS A 1 79 ? -3.746 0.648 -20.057 1.00 88.44 79 HIS A CA 1
ATOM 623 C C . HIS A 1 79 ? -2.501 -0.242 -19.962 1.00 88.44 79 HIS A C 1
ATOM 625 O O . HIS A 1 79 ? -1.606 -0.136 -20.796 1.00 88.44 79 HIS A O 1
ATOM 631 N N . SER A 1 80 ? -2.378 -1.082 -18.929 1.00 86.12 80 SER A N 1
ATOM 632 C CA . SER A 1 80 ? -1.222 -1.973 -18.805 1.00 86.12 80 SER A CA 1
ATOM 633 C C . SER A 1 80 ? -1.557 -3.361 -19.331 1.00 86.12 80 SER A C 1
ATOM 635 O O . SER A 1 80 ? -2.645 -3.888 -19.104 1.00 86.12 80 SER A O 1
ATOM 637 N N . ARG A 1 81 ? -0.591 -3.991 -20.006 1.00 87.50 81 ARG A N 1
ATOM 638 C CA . ARG A 1 81 ? -0.725 -5.375 -20.468 1.00 87.50 81 ARG A CA 1
ATOM 639 C C . ARG A 1 81 ? -1.051 -6.291 -19.280 1.00 87.50 81 ARG A C 1
ATOM 641 O O . ARG A 1 81 ? -0.368 -6.247 -18.258 1.00 87.50 81 ARG A O 1
ATOM 648 N N . GLY A 1 82 ? -2.109 -7.093 -19.405 1.00 89.12 82 GLY A N 1
ATOM 649 C CA . GLY A 1 82 ? -2.612 -7.939 -18.314 1.00 89.12 82 GLY A CA 1
ATOM 650 C C . GLY A 1 82 ? -3.425 -7.194 -17.247 1.00 89.12 82 GLY A C 1
ATOM 651 O O . GLY A 1 82 ? -3.610 -7.720 -16.148 1.00 89.12 82 GLY A O 1
ATOM 652 N N . TYR A 1 83 ? -3.880 -5.971 -17.548 1.00 91.12 83 TYR A N 1
ATOM 653 C CA . TYR A 1 83 ? -4.802 -5.155 -16.748 1.00 91.12 83 TYR A CA 1
ATOM 654 C C . TYR A 1 83 ? -4.374 -4.914 -15.294 1.00 91.12 83 TYR A C 1
ATOM 656 O O . TYR A 1 83 ? -5.195 -4.721 -14.387 1.00 91.12 83 TYR A O 1
ATOM 664 N N . ARG A 1 84 ? -3.065 -4.969 -15.038 1.00 90.25 84 ARG A N 1
ATOM 665 C CA . ARG A 1 84 ? -2.478 -4.851 -13.703 1.00 90.25 84 ARG A CA 1
ATOM 666 C C . ARG A 1 84 ? -1.202 -4.023 -13.727 1.00 90.25 84 ARG A C 1
ATOM 668 O O . ARG A 1 84 ? -0.419 -4.081 -14.674 1.00 90.25 84 ARG A O 1
ATOM 675 N N . LYS A 1 85 ? -0.972 -3.267 -12.658 1.00 91.00 85 LYS A N 1
ATOM 676 C CA . LYS A 1 85 ? 0.286 -2.560 -12.380 1.00 91.00 85 LYS A CA 1
ATOM 677 C C . LYS A 1 85 ? 0.694 -2.779 -10.925 1.00 91.00 85 LYS A C 1
ATOM 679 O O . LYS A 1 85 ? -0.149 -3.045 -10.074 1.00 91.00 85 LYS A O 1
ATOM 684 N N . GLY A 1 86 ? 1.988 -2.683 -10.624 1.00 92.12 86 GLY A N 1
ATOM 685 C CA . GLY A 1 86 ? 2.475 -2.777 -9.244 1.00 92.12 86 GLY A CA 1
ATOM 686 C C . GLY A 1 86 ? 1.942 -1.628 -8.386 1.00 92.12 86 GLY A C 1
ATOM 687 O O . GLY A 1 86 ? 1.938 -0.479 -8.831 1.00 92.12 86 GLY A O 1
ATOM 688 N N . ILE A 1 87 ? 1.527 -1.926 -7.153 1.00 92.94 87 ILE A N 1
ATOM 689 C CA . ILE A 1 87 ? 0.939 -0.931 -6.241 1.00 92.94 87 ILE A CA 1
ATOM 690 C C . ILE A 1 87 ? 1.883 0.247 -5.967 1.00 92.94 87 ILE A C 1
ATOM 692 O O . ILE A 1 87 ? 1.449 1.382 -5.821 1.00 92.94 87 ILE A O 1
ATOM 696 N N . HIS A 1 88 ? 3.197 0.015 -5.990 1.00 92.81 88 HIS A N 1
ATOM 697 C CA . HIS A 1 88 ? 4.204 1.050 -5.759 1.00 92.81 88 HIS A CA 1
ATOM 698 C C . HIS A 1 88 ? 4.360 2.067 -6.889 1.00 92.81 88 HIS A C 1
ATOM 700 O O . HIS A 1 88 ? 5.120 3.018 -6.731 1.00 92.81 88 HIS A O 1
ATOM 706 N N . LYS A 1 89 ? 3.691 1.852 -8.024 1.00 92.31 89 LYS A N 1
ATOM 707 C CA . LYS A 1 89 ? 3.586 2.841 -9.100 1.00 92.31 89 LYS A CA 1
ATOM 708 C C . LYS A 1 89 ? 2.392 3.779 -8.903 1.00 92.31 89 LYS A C 1
ATOM 710 O O . LYS A 1 89 ? 2.219 4.706 -9.685 1.00 92.31 89 LYS A O 1
ATOM 715 N N . VAL A 1 90 ? 1.553 3.535 -7.894 1.00 91.25 90 VAL A N 1
ATOM 716 C CA . VAL A 1 90 ? 0.432 4.414 -7.566 1.00 91.25 90 VAL A CA 1
ATOM 717 C C . VAL A 1 90 ? 0.945 5.634 -6.792 1.00 91.25 90 VAL A C 1
ATOM 719 O O . VAL A 1 90 ? 1.711 5.471 -5.833 1.00 91.25 90 VAL A O 1
ATOM 722 N N . PRO A 1 91 ? 0.533 6.858 -7.166 1.00 92.94 91 PRO A N 1
ATOM 723 C CA . PRO A 1 91 ? 0.853 8.048 -6.393 1.00 92.94 91 PRO A CA 1
ATOM 724 C C . PRO A 1 91 ? 0.420 7.887 -4.935 1.00 92.94 91 PRO A C 1
ATOM 726 O O . PRO A 1 91 ? -0.711 7.512 -4.645 1.00 92.94 91 PRO A O 1
ATOM 729 N N . LYS A 1 92 ? 1.348 8.148 -4.010 1.00 93.12 92 LYS A N 1
ATOM 730 C CA . LYS A 1 92 ? 1.101 8.091 -2.558 1.00 93.12 92 LYS A CA 1
ATOM 731 C C . LYS A 1 92 ? 0.508 6.753 -2.074 1.00 93.12 92 LYS A C 1
ATOM 733 O O . LYS A 1 92 ? -0.216 6.724 -1.082 1.00 93.12 92 LYS A O 1
ATOM 738 N N . PHE A 1 93 ? 0.886 5.635 -2.703 1.00 91.69 93 PHE A N 1
ATOM 739 C CA . PHE A 1 93 ? 0.388 4.290 -2.362 1.00 91.69 93 PHE A CA 1
ATOM 740 C C . PHE A 1 93 ? 0.570 3.874 -0.890 1.00 91.69 93 PHE A C 1
ATOM 742 O O . PHE A 1 93 ? -0.059 2.927 -0.435 1.00 91.69 93 PHE A O 1
ATOM 749 N N . THR A 1 94 ? 1.458 4.537 -0.143 1.00 93.44 94 THR A N 1
ATOM 750 C CA . THR A 1 94 ? 1.674 4.286 1.288 1.00 93.44 94 THR A CA 1
ATOM 751 C C . THR A 1 94 ? 0.607 4.902 2.188 1.00 93.44 94 THR A C 1
ATOM 753 O O . THR A 1 94 ? 0.489 4.469 3.330 1.00 93.44 94 THR A O 1
ATOM 756 N N . ARG A 1 95 ? -0.135 5.904 1.700 1.00 89.56 95 ARG A N 1
ATOM 757 C CA . ARG A 1 95 ? -1.199 6.608 2.436 1.00 89.56 95 ARG A CA 1
ATOM 758 C C . ARG A 1 95 ? -2.588 6.235 1.930 1.00 89.56 95 ARG A C 1
ATOM 760 O O . ARG A 1 95 ? -3.530 6.182 2.708 1.00 89.56 95 ARG A O 1
ATOM 767 N N . VAL A 1 96 ? -2.713 5.976 0.629 1.00 87.19 96 VAL A N 1
ATOM 768 C CA . VAL A 1 96 ? -3.992 5.618 0.012 1.00 87.19 96 VAL A CA 1
ATOM 769 C C . VAL A 1 96 ? -4.376 4.187 0.395 1.00 87.19 96 VAL A C 1
ATOM 771 O O . VAL A 1 96 ? -3.583 3.257 0.234 1.00 87.19 96 VAL A O 1
ATOM 774 N N . ARG A 1 97 ? -5.614 4.00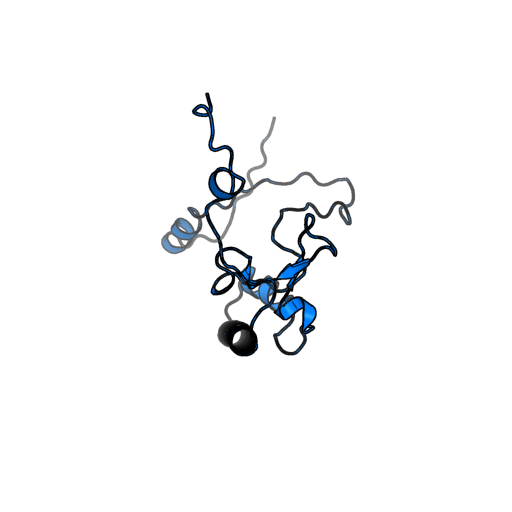0 0.867 1.00 78.31 97 ARG A N 1
ATOM 775 C CA . ARG A 1 97 ? -6.193 2.672 1.099 1.00 78.31 97 ARG A CA 1
ATOM 776 C C . ARG A 1 97 ? -6.686 2.100 -0.230 1.00 78.31 97 ARG A C 1
ATOM 778 O O . ARG A 1 97 ? -7.691 2.552 -0.761 1.00 78.31 97 ARG A O 1
ATOM 785 N N . LEU A 1 98 ? -5.963 1.118 -0.766 1.00 76.81 98 LEU A N 1
ATOM 786 C CA . LEU A 1 98 ? -6.340 0.386 -1.979 1.00 76.81 98 LEU A CA 1
ATOM 787 C C . LEU A 1 98 ? -6.595 -1.070 -1.604 1.00 76.81 98 LEU A C 1
ATOM 789 O O . LEU A 1 98 ? -5.654 -1.848 -1.443 1.00 76.81 98 LEU A O 1
ATOM 793 N N . ARG A 1 99 ? -7.867 -1.415 -1.418 1.00 73.19 99 ARG A N 1
ATOM 794 C CA . ARG A 1 99 ? -8.331 -2.778 -1.158 1.00 73.19 99 ARG A CA 1
ATOM 795 C C . ARG A 1 99 ? -9.471 -3.047 -2.126 1.00 73.19 99 ARG A C 1
ATOM 797 O O . ARG A 1 99 ? -10.558 -2.514 -1.961 1.00 73.19 99 ARG A O 1
ATOM 804 N N . GLY A 1 100 ? -9.166 -3.773 -3.195 1.00 61.16 100 GLY A N 1
ATOM 805 C CA . GLY A 1 100 ? -10.080 -4.006 -4.312 1.00 61.16 100 GLY A CA 1
ATOM 806 C C . GLY A 1 100 ? -9.535 -3.513 -5.655 1.00 61.16 100 GLY A C 1
ATOM 807 O O . GLY A 1 100 ? -8.655 -2.655 -5.737 1.00 61.16 100 GLY A O 1
ATOM 808 N N . SER A 1 101 ? -10.070 -4.084 -6.734 1.00 48.66 101 SER A N 1
ATOM 809 C CA . SER A 1 101 ? -9.811 -3.666 -8.120 1.00 48.66 101 SER A CA 1
ATOM 810 C C . SER A 1 101 ? -10.410 -2.295 -8.454 1.00 48.66 101 SER A C 1
ATOM 812 O O . SER A 1 101 ? -10.020 -1.699 -9.459 1.00 48.66 101 SER A O 1
ATOM 814 N N . ARG A 1 102 ? -11.308 -1.775 -7.606 1.00 45.78 102 ARG A N 1
ATOM 815 C CA . ARG A 1 102 ? -11.843 -0.413 -7.682 1.00 45.78 102 ARG A CA 1
ATOM 816 C C . ARG A 1 102 ? -10.789 0.588 -7.215 1.00 45.78 102 ARG A C 1
ATOM 818 O O . ARG A 1 102 ? -10.765 1.048 -6.080 1.00 45.78 102 ARG A O 1
ATOM 825 N N . PHE A 1 103 ? -9.904 0.948 -8.137 1.00 39.22 103 PHE A N 1
ATOM 826 C CA . PHE A 1 103 ? -9.381 2.309 -8.161 1.00 39.22 103 PHE A CA 1
ATOM 827 C C . PHE A 1 103 ? -10.612 3.217 -8.277 1.00 39.22 103 PHE A C 1
ATOM 829 O O . PHE A 1 103 ? -11.450 2.933 -9.129 1.00 39.22 103 PHE A O 1
ATOM 836 N N . LEU A 1 104 ? -10.767 4.240 -7.436 1.00 36.09 104 LEU A N 1
ATOM 837 C CA . LEU A 1 104 ? -11.835 5.237 -7.573 1.00 36.09 104 LEU A CA 1
ATOM 838 C C . LEU A 1 104 ? -11.637 6.029 -8.879 1.00 36.09 104 LEU A C 1
ATOM 840 O O . LEU A 1 104 ? -11.206 7.174 -8.881 1.00 36.09 104 LEU A O 1
ATOM 844 N N . ALA A 1 105 ? -11.916 5.395 -10.012 1.00 30.75 105 ALA A N 1
ATOM 845 C CA . ALA A 1 105 ? -12.658 6.037 -11.063 1.00 30.75 105 ALA A CA 1
ATOM 846 C C . ALA A 1 105 ? -14.114 5.899 -10.637 1.00 30.75 105 ALA A C 1
ATOM 848 O O . ALA A 1 105 ? -14.604 4.789 -10.413 1.00 30.75 105 ALA A O 1
ATOM 849 N N . ARG A 1 106 ? -14.788 7.038 -10.515 1.00 36.38 106 ARG A N 1
ATOM 850 C CA . ARG A 1 106 ? -16.221 7.140 -10.746 1.00 36.38 106 ARG A CA 1
ATOM 851 C C . ARG A 1 106 ? -16.530 6.393 -12.053 1.00 36.38 106 ARG A C 1
ATOM 853 O O . ARG A 1 106 ? -16.411 6.941 -13.136 1.00 36.38 106 ARG A O 1
ATOM 860 N N . THR A 1 107 ? -16.837 5.111 -11.933 1.00 31.20 107 THR A N 1
ATOM 861 C CA . THR A 1 107 ? -17.741 4.395 -12.820 1.00 31.20 107 THR A CA 1
ATOM 862 C C . THR A 1 107 ? -18.995 4.342 -11.964 1.00 31.20 107 THR A C 1
ATOM 864 O O . THR A 1 107 ? -19.001 3.736 -10.899 1.00 31.20 107 THR A O 1
ATOM 867 N N . HIS A 1 108 ? -19.994 5.170 -12.263 1.00 30.98 108 HIS A N 1
ATOM 868 C CA . HIS A 1 108 ? -21.243 4.597 -12.753 1.00 30.98 108 HIS A CA 1
ATOM 869 C C . HIS A 1 108 ? -21.078 3.097 -13.014 1.00 30.98 108 HIS A C 1
ATOM 871 O O 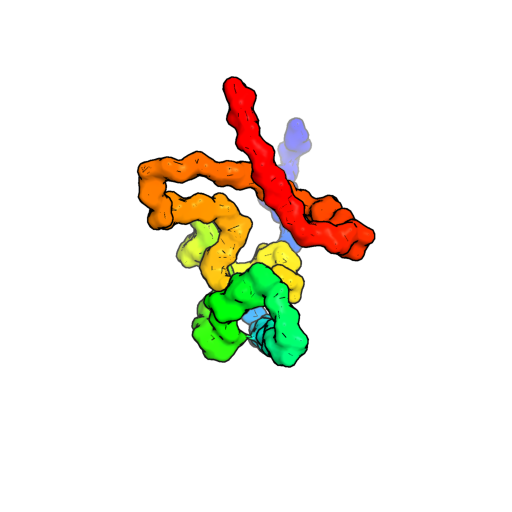. HIS A 1 108 ? -20.556 2.680 -14.047 1.00 30.98 108 HIS A O 1
ATOM 877 N N . SER A 1 109 ? -21.446 2.293 -12.023 1.00 31.34 109 SER A N 1
ATOM 878 C CA . SER A 1 109 ? -21.978 0.970 -12.284 1.00 31.34 109 SER A CA 1
ATOM 879 C C . SER A 1 109 ? -23.161 1.179 -13.223 1.00 31.34 109 SER A C 1
ATOM 881 O O . SER A 1 109 ? -24.250 1.524 -12.791 1.00 31.34 109 SER A O 1
ATOM 883 N N . TYR A 1 110 ? -22.936 1.029 -14.526 1.00 41.19 110 TYR A N 1
ATOM 884 C CA . TYR A 1 110 ? -24.006 0.900 -15.517 1.00 41.19 110 TYR A CA 1
ATOM 885 C C . TYR A 1 110 ? -24.593 -0.526 -15.474 1.00 41.19 110 TYR A C 1
ATOM 887 O O . TYR A 1 110 ? -24.832 -1.167 -16.487 1.00 41.19 110 TYR A O 1
ATOM 895 N N . ALA A 1 111 ? -24.750 -1.072 -14.276 1.00 36.56 111 ALA A N 1
ATOM 896 C CA . ALA A 1 111 ? -25.419 -2.329 -14.011 1.00 36.56 111 ALA A CA 1
ATOM 897 C C . ALA A 1 111 ? -26.027 -2.168 -12.618 1.00 36.56 111 ALA A C 1
ATOM 899 O O . ALA A 1 111 ? -25.311 -1.786 -11.695 1.00 36.56 111 ALA A O 1
ATOM 900 N N . ASP A 1 112 ? -27.331 -2.407 -12.512 1.00 40.03 112 ASP A N 1
ATOM 901 C CA . ASP A 1 112 ? -28.137 -2.425 -11.281 1.00 40.03 112 ASP A CA 1
ATO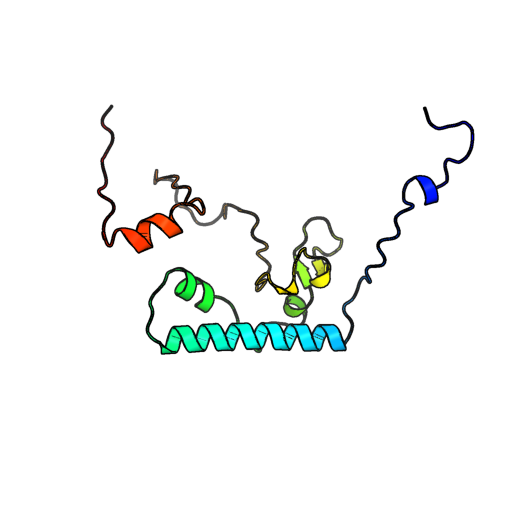M 902 C C . ASP A 1 112 ? -28.848 -1.114 -10.876 1.00 40.03 112 ASP A C 1
ATOM 904 O O . ASP A 1 112 ? -29.055 -0.849 -9.693 1.00 40.03 112 ASP A O 1
ATOM 908 N N . HIS A 1 113 ? -29.317 -0.312 -11.841 1.00 47.06 113 HIS A N 1
ATOM 909 C CA . HIS A 1 113 ? -30.322 0.734 -11.577 1.00 47.06 113 HIS A CA 1
ATOM 910 C C . HIS A 1 113 ? -31.588 0.477 -12.417 1.00 47.06 113 HIS A C 1
ATOM 912 O O . HIS A 1 113 ? -31.493 0.509 -13.647 1.00 47.06 113 HIS A O 1
ATOM 918 N N . PRO A 1 114 ? -32.763 0.206 -11.813 1.00 52.91 114 PRO A N 1
ATOM 919 C CA . PRO A 1 114 ? -34.025 0.218 -12.548 1.00 52.91 114 PRO A CA 1
ATOM 920 C C . PRO A 1 114 ? -34.329 1.649 -13.043 1.00 52.91 114 PRO A C 1
ATOM 922 O O . PRO A 1 114 ? -34.040 2.617 -12.334 1.00 52.91 114 PRO A O 1
ATOM 925 N N . PRO A 1 115 ? -34.873 1.820 -14.262 1.00 41.12 115 PRO A N 1
ATOM 926 C CA . PRO A 1 115 ? -35.077 3.138 -14.851 1.00 41.12 115 PRO A CA 1
ATOM 927 C C . PRO A 1 115 ? -36.281 3.816 -14.190 1.00 41.12 115 PRO A C 1
ATOM 929 O O . PRO A 1 115 ? -37.412 3.390 -14.412 1.00 41.12 115 PRO A O 1
ATOM 932 N N . GLY A 1 116 ? -36.069 4.866 -13.389 1.00 45.84 116 GLY A N 1
ATOM 933 C CA . GLY A 1 116 ? -37.219 5.637 -12.905 1.00 45.84 116 GLY A CA 1
ATOM 934 C C . GLY A 1 116 ? -37.048 6.657 -11.786 1.00 45.84 116 GLY A C 1
ATOM 935 O O . GLY A 1 116 ? -38.043 7.301 -11.476 1.00 45.84 116 GLY A O 1
ATOM 936 N N . GLU A 1 117 ? -35.874 6.860 -11.181 1.00 39.28 117 GLU A N 1
ATOM 937 C CA . GLU A 1 117 ? -35.781 7.776 -10.032 1.00 39.28 117 GLU A CA 1
ATOM 938 C C . GLU A 1 117 ? -34.907 9.008 -10.322 1.00 39.28 117 GLU A C 1
ATOM 940 O O . GLU A 1 117 ? -33.708 8.869 -10.585 1.00 39.28 117 GLU A O 1
ATOM 945 N N . PRO A 1 118 ? -35.471 10.233 -10.299 1.00 52.22 118 PRO A N 1
ATOM 946 C CA . PRO A 1 118 ? -34.674 11.445 -10.341 1.00 52.22 118 PRO A CA 1
ATOM 947 C C . PRO A 1 118 ? -34.188 11.710 -8.923 1.00 52.22 118 PRO A C 1
ATOM 949 O O . PRO A 1 118 ? -35.029 11.819 -8.038 1.00 52.22 118 PRO A O 1
ATOM 952 N N . GLN A 1 119 ? -32.881 11.848 -8.674 1.00 38.34 119 GLN A N 1
ATOM 953 C CA . GLN A 1 119 ? -32.443 12.489 -7.429 1.00 38.34 119 GLN A CA 1
ATOM 954 C C . GLN A 1 119 ? -30.971 12.923 -7.408 1.00 38.34 119 GLN A C 1
ATOM 956 O O . GLN A 1 119 ? -30.046 12.117 -7.383 1.00 38.34 119 GLN A O 1
ATOM 961 N N . GLY A 1 120 ? -30.798 14.246 -7.340 1.00 34.62 120 GLY A N 1
AT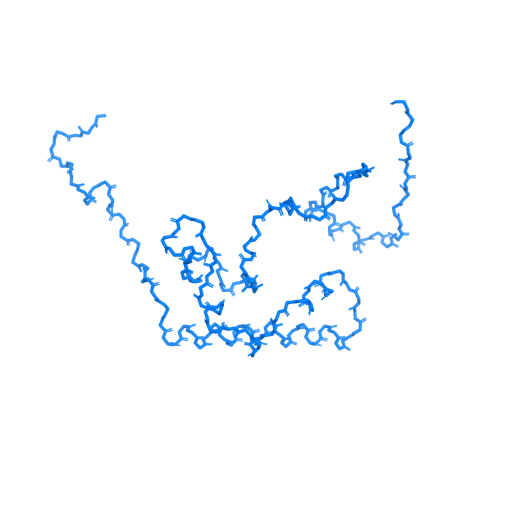OM 962 C CA . GLY A 1 120 ? -29.988 14.881 -6.300 1.00 34.62 120 GLY A CA 1
ATOM 963 C C . GLY A 1 120 ? -28.475 14.787 -6.441 1.00 34.62 120 GLY A C 1
ATOM 964 O O . GLY A 1 120 ? -27.817 13.978 -5.795 1.00 34.62 120 GLY A O 1
ATOM 965 N N . PHE A 1 121 ? -27.897 15.712 -7.201 1.00 34.97 121 PHE A N 1
ATOM 966 C CA . PHE A 1 121 ? -26.470 16.002 -7.156 1.00 34.97 121 PHE A CA 1
ATOM 967 C C . PHE A 1 121 ? -26.158 16.873 -5.928 1.00 34.97 121 PHE A C 1
ATOM 969 O O . PHE A 1 121 ? -26.367 18.082 -5.957 1.00 34.97 121 PHE A O 1
ATOM 976 N N . LEU A 1 122 ? -25.653 16.272 -4.847 1.00 32.09 122 LEU A N 1
ATOM 977 C CA . LEU A 1 122 ? -25.001 17.013 -3.763 1.00 32.09 122 LEU A CA 1
ATOM 978 C C . LEU A 1 122 ? -23.498 16.727 -3.789 1.00 32.09 122 LEU A C 1
ATOM 980 O O . LEU A 1 122 ? -23.027 15.667 -3.376 1.00 32.09 122 LEU A O 1
ATOM 984 N N . ILE A 1 123 ? -22.744 17.697 -4.311 1.00 34.97 123 ILE A N 1
ATOM 985 C CA . ILE A 1 123 ? -21.293 17.782 -4.143 1.00 34.97 123 ILE A CA 1
ATOM 986 C C . ILE A 1 123 ? -21.043 18.112 -2.672 1.00 34.97 123 ILE A C 1
ATOM 988 O O . ILE A 1 123 ? -21.280 19.236 -2.240 1.00 34.97 123 ILE A O 1
ATOM 992 N N . ILE A 1 124 ? -20.549 17.153 -1.892 1.00 40.25 124 ILE A N 1
ATOM 993 C CA . ILE A 1 124 ? -19.970 17.470 -0.584 1.00 40.25 124 ILE A CA 1
ATOM 994 C C . ILE A 1 124 ? -18.496 17.787 -0.825 1.00 40.25 124 ILE A C 1
ATOM 996 O O . ILE A 1 124 ? -17.628 16.914 -0.773 1.00 40.25 124 ILE A O 1
ATOM 1000 N N . ASP A 1 125 ? -18.237 19.051 -1.152 1.00 34.16 125 ASP A N 1
ATOM 1001 C CA . ASP A 1 125 ? -16.899 19.623 -1.128 1.00 34.16 125 ASP A CA 1
ATOM 1002 C C . ASP A 1 125 ? -16.352 19.603 0.306 1.00 34.16 125 ASP A C 1
ATOM 1004 O O . ASP A 1 125 ? -17.079 19.664 1.301 1.00 34.16 125 ASP A O 1
ATOM 1008 N N . HIS A 1 126 ? -15.028 19.539 0.416 1.00 47.56 126 HIS A N 1
ATOM 1009 C CA . HIS A 1 126 ? -14.274 19.470 1.673 1.00 47.56 126 HIS A CA 1
ATOM 1010 C C . HIS A 1 126 ? -14.530 20.652 2.645 1.00 47.56 126 HIS A C 1
ATOM 1012 O O . HIS A 1 126 ? -14.018 20.642 3.764 1.00 47.56 126 HIS A O 1
ATOM 1018 N N . SER A 1 127 ? -15.320 21.650 2.236 1.00 43.81 127 SER A N 1
ATOM 1019 C CA . SER A 1 127 ? -15.803 22.796 3.015 1.00 43.81 127 SER A CA 1
ATOM 1020 C C . SER A 1 127 ? -16.936 22.455 4.001 1.00 43.81 127 SER A C 1
ATOM 1022 O O . SER A 1 127 ? -17.050 23.114 5.033 1.00 43.81 127 SER A O 1
ATOM 1024 N N . TYR A 1 128 ? -17.732 21.404 3.768 1.00 45.16 128 TYR A N 1
ATOM 1025 C CA . TYR A 1 128 ? -18.870 21.055 4.644 1.00 45.16 128 TYR A CA 1
ATOM 1026 C C . TYR A 1 128 ? -18.468 20.353 5.951 1.00 45.16 128 TYR A C 1
ATOM 1028 O O . TYR A 1 128 ? -19.195 20.418 6.943 1.00 45.16 128 TYR A O 1
ATOM 1036 N N . LEU A 1 129 ? -17.276 19.747 5.996 1.00 48.09 129 LEU A N 1
ATOM 1037 C CA . LEU A 1 129 ? -16.736 19.125 7.212 1.00 48.09 129 LEU A CA 1
ATOM 1038 C C . LEU A 1 129 ? -16.442 20.142 8.325 1.00 48.09 129 LEU A C 1
ATOM 1040 O O . LEU A 1 129 ? -16.435 19.767 9.492 1.00 48.09 129 LEU A O 1
ATOM 1044 N N . TYR A 1 130 ? -16.234 21.420 7.987 1.00 47.12 130 TYR A N 1
ATOM 1045 C CA . TYR A 1 130 ? -15.955 22.463 8.980 1.00 47.12 130 TYR A CA 1
ATOM 1046 C C . TYR A 1 130 ? -17.229 23.120 9.541 1.00 47.12 130 TYR A C 1
ATOM 1048 O O . TYR A 1 130 ? -17.237 23.558 10.687 1.00 47.12 130 TYR A O 1
ATOM 1056 N N . SER A 1 131 ? -18.328 23.146 8.776 1.00 43.22 131 SER A N 1
ATOM 1057 C CA . SER A 1 131 ? -19.596 23.760 9.202 1.00 43.22 131 SER A CA 1
ATOM 1058 C C . SER A 1 131 ? -20.401 22.868 10.162 1.00 43.22 131 SER A C 1
ATOM 1060 O O . SER A 1 131 ? -20.945 23.369 11.150 1.00 43.22 131 SER A O 1
ATOM 1062 N N . CYS A 1 132 ? -20.419 21.544 9.948 1.00 43.06 132 CYS A N 1
ATOM 1063 C CA . CYS A 1 132 ? -21.169 20.618 10.812 1.00 43.06 132 CYS A CA 1
ATOM 1064 C C . CYS A 1 132 ? -20.575 20.465 12.221 1.00 43.06 132 CYS A C 1
ATOM 1066 O O . CYS A 1 132 ? -21.321 20.207 13.161 1.00 43.06 132 CYS A O 1
ATOM 1068 N N . ILE A 1 133 ? -19.261 20.652 12.393 1.00 51.69 133 ILE A N 1
ATOM 1069 C CA . ILE A 1 133 ? -18.612 20.562 13.714 1.00 51.69 133 ILE A CA 1
ATOM 1070 C C . ILE A 1 133 ? -18.955 21.782 14.589 1.00 51.69 133 ILE A C 1
ATOM 1072 O O . ILE A 1 133 ? -19.003 21.659 15.809 1.00 51.69 133 ILE A O 1
ATOM 1076 N N . VAL A 1 134 ? -19.236 22.945 13.987 1.00 51.22 134 VAL A N 1
ATOM 1077 C CA . VAL A 1 134 ? -19.492 24.199 14.723 1.00 51.22 134 VAL A CA 1
ATOM 1078 C C . VAL A 1 134 ? -20.980 24.422 15.030 1.00 51.22 134 VAL A C 1
ATOM 1080 O O . VAL A 1 134 ? -21.294 25.120 15.988 1.00 51.22 134 VAL A O 1
ATOM 1083 N N . SER A 1 135 ? -21.908 23.841 14.260 1.00 51.47 135 SER A N 1
ATOM 1084 C CA . SER A 1 135 ? -23.327 24.244 14.307 1.00 51.47 135 SER A CA 1
ATOM 1085 C C . SER A 1 135 ? -24.308 23.253 14.941 1.00 51.47 135 SER A C 1
ATOM 1087 O O . SER A 1 135 ? -25.420 23.666 15.237 1.00 51.47 135 SER A O 1
ATOM 1089 N N . GLY A 1 136 ? -23.948 21.989 15.198 1.00 52.75 136 GLY A N 1
ATOM 1090 C CA . GLY A 1 136 ? -24.775 21.082 16.017 1.00 52.75 136 GLY A CA 1
ATOM 1091 C C . GLY A 1 136 ? -26.228 20.854 15.554 1.00 52.75 136 GLY A C 1
ATOM 1092 O O . GLY A 1 136 ? -27.063 20.492 16.377 1.00 52.75 136 GLY A O 1
ATOM 1093 N N . ILE A 1 137 ? -26.559 21.060 14.273 1.00 49.00 137 ILE A N 1
ATOM 1094 C CA . ILE A 1 137 ? -27.931 20.913 13.760 1.00 49.00 137 ILE A CA 1
ATOM 1095 C C . ILE A 1 137 ? -28.048 19.643 12.912 1.00 49.00 137 ILE A C 1
ATOM 1097 O O . ILE A 1 137 ? -27.516 19.533 11.808 1.00 49.00 137 ILE A O 1
ATOM 1101 N N . THR A 1 138 ? -28.788 18.676 13.443 1.00 52.34 138 THR A N 1
ATOM 1102 C CA . THR A 1 138 ? -29.334 17.521 12.730 1.00 52.34 138 THR A CA 1
ATOM 1103 C C . THR A 1 138 ? -30.600 17.938 11.982 1.00 52.34 138 THR A C 1
ATOM 1105 O O . THR A 1 138 ? -31.625 18.126 12.634 1.00 52.34 138 THR A O 1
ATOM 1108 N N . SER A 1 139 ? -30.538 18.085 10.651 1.00 51.81 139 SER A N 1
ATOM 1109 C CA . SER A 1 139 ? -31.579 17.711 9.656 1.00 51.81 139 SER A CA 1
ATOM 1110 C C . SER A 1 139 ? -31.473 18.553 8.373 1.00 51.81 139 SER A C 1
ATOM 1112 O O . SER A 1 139 ? -31.479 19.780 8.460 1.00 51.81 139 SER A O 1
ATOM 1114 N N . PRO A 1 140 ? -31.460 17.946 7.172 1.00 44.91 140 PRO A N 1
ATOM 1115 C CA . PRO A 1 140 ? -31.721 18.669 5.934 1.00 44.91 140 PRO A CA 1
ATOM 1116 C C . PRO A 1 140 ? -33.237 18.786 5.706 1.00 44.91 140 PRO A C 1
ATOM 1118 O O . PRO A 1 140 ? -33.915 17.792 5.447 1.00 44.91 140 PRO A O 1
ATOM 1121 N N . LEU A 1 141 ? -33.776 20.004 5.799 1.00 40.62 141 LEU A N 1
ATOM 1122 C CA . LEU A 1 141 ? -35.122 20.313 5.315 1.00 40.62 141 LEU A CA 1
ATOM 1123 C C . LEU A 1 141 ? -35.137 20.203 3.785 1.00 40.62 141 LEU A C 1
ATOM 1125 O O . LEU A 1 141 ? -34.445 20.941 3.085 1.00 40.62 141 LEU A O 1
ATOM 1129 N N . ILE A 1 142 ? -35.926 19.255 3.286 1.00 44.50 142 ILE A N 1
ATOM 1130 C CA . ILE A 1 142 ? -36.249 19.076 1.871 1.00 44.50 142 ILE A CA 1
ATOM 1131 C C . ILE A 1 142 ? -37.199 20.210 1.473 1.00 44.50 142 ILE A C 1
ATOM 1133 O O . ILE A 1 142 ? -38.336 20.255 1.937 1.00 44.50 142 ILE A O 1
ATOM 1137 N N . ILE A 1 143 ? -36.739 21.123 0.618 1.00 41.03 143 ILE A N 1
ATOM 1138 C CA . ILE A 1 143 ? -37.596 22.100 -0.064 1.00 41.03 143 ILE A CA 1
ATOM 1139 C C . ILE A 1 143 ? -37.866 21.553 -1.474 1.00 41.03 143 ILE A C 1
ATOM 1141 O O . ILE A 1 143 ? -36.916 21.439 -2.252 1.00 41.03 143 ILE A O 1
ATOM 1145 N N . PRO A 1 144 ? -39.112 21.194 -1.834 1.00 40.09 144 PRO A N 1
ATOM 1146 C CA . PRO A 1 144 ? -39.453 20.867 -3.212 1.00 40.09 144 PRO A CA 1
ATOM 1147 C C . PRO A 1 144 ? -39.590 22.162 -4.026 1.00 40.09 144 PRO A C 1
ATOM 1149 O O . PRO A 1 144 ? -40.360 23.054 -3.668 1.00 40.09 144 PRO A O 1
ATOM 1152 N N . ALA A 1 145 ? -38.835 22.273 -5.119 1.00 39.31 145 ALA A N 1
ATOM 1153 C CA . ALA A 1 145 ? -38.997 23.352 -6.085 1.00 39.31 145 ALA A CA 1
ATOM 1154 C C . ALA A 1 145 ? -40.275 23.113 -6.907 1.00 39.31 145 ALA A C 1
ATOM 1156 O O . ALA A 1 145 ? -40.398 22.113 -7.613 1.00 39.31 145 ALA A O 1
ATOM 1157 N N . LEU A 1 146 ? -41.228 24.032 -6.760 1.00 38.72 146 LEU A N 1
ATOM 1158 C CA . LEU A 1 146 ? -42.340 24.260 -7.675 1.00 38.72 146 LEU A CA 1
ATOM 1159 C C . LEU A 1 146 ? -41.849 25.108 -8.861 1.00 38.72 146 LEU A C 1
ATOM 1161 O O . LEU A 1 146 ? -41.137 26.089 -8.639 1.00 38.72 146 LEU A O 1
ATOM 1165 N N . ILE A 1 147 ? -42.377 24.763 -10.045 1.00 39.91 147 ILE A N 1
ATOM 1166 C CA . ILE A 1 147 ? -42.283 25.409 -11.375 1.00 39.91 147 ILE A CA 1
ATOM 1167 C C . ILE A 1 147 ? -41.055 25.019 -12.204 1.00 39.91 147 ILE A C 1
ATOM 1169 O O . ILE A 1 147 ? -39.923 25.424 -11.868 1.00 39.91 147 ILE A O 1
#

InterPro domains:
  IPR016340 Large ribosomal subunit protein mL60 [PF09784] (11-99)
  IPR016340 Large ribosomal subunit protein mL60 [PTHR28271] (1-99)

Mean predicted aligned error: 15.77 Å

Secondary structure (DSSP, 8-state):
---TT---HHHHS-------SS--HHHHHHHHHHHHHHHHHHHHHHHTT---HHHHHHHTSPPTTTS-HHHHHEEE-TTSTTSEEEGGGSTTTTTS---SS--S-----SSS--S----------TTHHHHHHHH--------PPP-

Nearest PDB structures (foldseek):
  6ywe-assembly1_c  TM=9.119E-01  e=2.392E-09  Neurospora crassa
  5mrc-assembly1_c  TM=8.000E-01  e=4.640E-08  Saccharomyces cerevisiae

Sequence (147 aa):
MFGAFRASPVSQGGLLWKVPWRLSRTRKANQRDRLKKVDSVIEAVRASGVQCNALTEALQLPKEHEMAPRDKYTVFSPHSRGYRKGIHKVPKFTRVRLRGSRFLARTHSYADHPPGEPQGFLIIDHSYLYSCIVSGITSPLIIPALI

Organism: Gloeophyllum trabeum (strain ATCC 11539 / FP-39264 / Madison 617) (NCBI:txid670483)

pLDDT: mean 72.3, std 23.2, range [30.75, 97.75]

Radius of gyration: 22.71 Å; Cα contacts (8 Å, |Δi|>4): 73; chains: 1; bounding box: 64×38×57 Å